Protein AF-A0A1Q7YLG3-F1 (afdb_monomer_lite)

Foldseek 3Di:
DVVLLVVLLVVLVVVLVVVVVVLVCQLVVLVPDDPPPPPVSVVVSHDDDDPVVNVVVVVVSVVVSNVVRVVVVVVVVPDDVVVVVVPD

Sequence (88 aa):
MAQFLFEAMAIALSGGLVGLVVAALIVFGVDAIPTEGNEAMQYILNPRLSWPIALICVGILIGVGLLAGILPARRAAAVDPVESLRYE

Secondary structure (DSSP, 8-state):
-HHHHHHHHHHHHHHHHHHHHHHHHHHHHHHTS--TT-HHHHHHS-----HHHHHHHHHHHHHHHHHHHHHHHHHHHTS-HHHHHH--

Radius of gyration: 21.51 Å; chains: 1; bounding box: 48×29×59 Å

Structure (mmCIF, N/CA/C/O backbone):
data_AF-A0A1Q7YLG3-F1
#
_entry.id   AF-A0A1Q7YLG3-F1
#
loop_
_atom_site.group_PDB
_atom_site.id
_atom_site.type_symbol
_atom_site.label_atom_id
_atom_site.label_alt_id
_atom_site.label_comp_id
_atom_site.label_asym_id
_atom_site.label_entity_id
_atom_site.label_seq_id
_atom_site.pdbx_PDB_ins_code
_atom_site.Cartn_x
_atom_site.Cartn_y
_atom_site.Cartn_z
_atom_site.occupancy
_atom_site.B_iso_or_equiv
_atom_site.auth_seq_id
_atom_site.auth_comp_id
_atom_site.auth_asym_id
_atom_site.auth_atom_id
_atom_site.pdbx_PDB_model_num
ATOM 1 N N . MET A 1 1 ? -16.128 0.404 15.375 1.00 73.06 1 MET A N 1
ATOM 2 C CA . MET A 1 1 ? -14.751 -0.098 15.136 1.00 73.06 1 MET A CA 1
ATOM 3 C C . MET A 1 1 ? -14.623 -0.811 13.795 1.00 73.06 1 MET A C 1
ATOM 5 O O . MET A 1 1 ? -13.940 -0.286 12.928 1.00 73.06 1 MET A O 1
ATOM 9 N N . ALA A 1 2 ? -15.282 -1.960 13.596 1.00 81.75 2 ALA A N 1
ATOM 10 C CA . ALA A 1 2 ? -15.096 -2.779 12.392 1.00 81.75 2 ALA A CA 1
ATOM 11 C C . ALA A 1 2 ? -15.481 -2.074 11.075 1.00 81.75 2 ALA A C 1
ATOM 13 O O . ALA A 1 2 ? -14.754 -2.203 10.100 1.00 81.75 2 ALA A O 1
ATOM 14 N N . GLN A 1 3 ? -16.562 -1.282 11.060 1.00 86.75 3 GLN A N 1
ATOM 15 C CA . GLN A 1 3 ? -17.007 -0.557 9.861 1.00 86.75 3 GLN A CA 1
ATOM 16 C C . GLN A 1 3 ? -15.952 0.430 9.335 1.00 86.75 3 GLN A C 1
ATOM 18 O O . GLN A 1 3 ? -15.556 0.333 8.182 1.00 86.75 3 GLN A O 1
ATOM 23 N N . PHE A 1 4 ? -15.436 1.317 10.193 1.00 83.44 4 PHE A N 1
ATOM 24 C CA . PHE A 1 4 ? -14.404 2.291 9.813 1.00 83.44 4 PHE A CA 1
ATOM 25 C C . PHE A 1 4 ? -13.096 1.628 9.373 1.00 83.44 4 PHE A C 1
ATOM 27 O O . PHE A 1 4 ? -12.438 2.095 8.448 1.00 83.44 4 PHE A O 1
ATOM 34 N N . LEU A 1 5 ? -12.721 0.520 10.020 1.00 86.69 5 LEU A N 1
ATOM 35 C CA . LEU A 1 5 ? -11.545 -0.245 9.618 1.00 86.69 5 LEU A CA 1
ATOM 36 C C . LEU A 1 5 ? -11.736 -0.871 8.231 1.00 86.69 5 LEU A C 1
ATOM 38 O O . LEU A 1 5 ? -10.827 -0.815 7.407 1.00 86.69 5 LEU A O 1
ATOM 42 N N . PHE A 1 6 ? -12.909 -1.451 7.974 1.00 88.75 6 PHE A N 1
ATOM 43 C CA . PHE A 1 6 ? -13.235 -2.048 6.683 1.00 88.75 6 PHE A CA 1
ATOM 44 C C . PHE A 1 6 ? -13.263 -1.000 5.568 1.00 88.75 6 PHE A C 1
ATOM 46 O O . PHE A 1 6 ? -12.685 -1.227 4.511 1.00 88.75 6 PHE A O 1
ATOM 53 N N . GLU A 1 7 ? -13.862 0.162 5.815 1.00 89.31 7 GLU A N 1
ATOM 54 C CA . GLU A 1 7 ? -13.895 1.276 4.865 1.00 89.31 7 GLU A CA 1
ATOM 55 C C . GLU A 1 7 ? -12.484 1.785 4.537 1.00 89.31 7 GLU A C 1
ATOM 57 O O . GLU A 1 7 ? -12.119 1.886 3.365 1.00 89.31 7 GLU A O 1
ATOM 62 N N . ALA A 1 8 ? -11.643 1.999 5.554 1.00 88.50 8 ALA A N 1
ATOM 63 C CA . ALA A 1 8 ? -10.249 2.395 5.357 1.00 88.50 8 ALA A CA 1
ATOM 64 C C . ALA A 1 8 ? -9.456 1.352 4.550 1.00 88.50 8 ALA A C 1
ATOM 66 O O . ALA A 1 8 ? -8.695 1.707 3.648 1.00 88.50 8 ALA A O 1
ATOM 67 N N . MET A 1 9 ? -9.657 0.060 4.831 1.00 89.06 9 MET A N 1
ATOM 68 C CA . MET A 1 9 ? -9.029 -1.028 4.076 1.00 89.06 9 MET A CA 1
ATOM 69 C C . MET A 1 9 ? -9.539 -1.094 2.633 1.00 89.06 9 MET A C 1
ATOM 71 O O . MET A 1 9 ? -8.738 -1.281 1.722 1.00 89.06 9 MET A O 1
ATOM 75 N N . ALA A 1 10 ? -10.839 -0.905 2.401 1.00 90.94 10 ALA A N 1
ATOM 76 C CA . ALA A 1 10 ? -11.427 -0.896 1.065 1.00 90.94 10 ALA A CA 1
ATOM 77 C C . ALA A 1 10 ? -10.887 0.270 0.218 1.00 90.94 10 ALA A C 1
ATOM 79 O O . ALA A 1 10 ? -10.530 0.076 -0.948 1.00 90.94 10 ALA A O 1
ATOM 80 N N . ILE A 1 11 ? -10.743 1.460 0.808 1.00 91.31 11 ILE A N 1
ATOM 81 C CA . ILE A 1 11 ? -10.138 2.627 0.146 1.00 91.31 11 ILE A CA 1
ATOM 82 C C . ILE A 1 11 ? -8.655 2.368 -0.152 1.00 91.31 11 ILE A C 1
ATOM 84 O O . ILE A 1 11 ? -8.198 2.603 -1.270 1.00 91.31 11 ILE A O 1
ATOM 88 N N . ALA A 1 12 ? -7.901 1.830 0.810 1.00 90.75 12 ALA A N 1
ATOM 89 C CA . ALA A 1 12 ? -6.492 1.506 0.607 1.00 90.75 12 ALA A CA 1
ATOM 90 C C . ALA A 1 12 ? -6.303 0.470 -0.518 1.00 90.75 12 ALA A C 1
ATOM 92 O O . ALA A 1 12 ? -5.517 0.690 -1.437 1.00 90.75 12 ALA A O 1
ATOM 93 N N . LEU A 1 13 ? -7.065 -0.628 -0.500 1.00 90.38 13 LEU A N 1
ATOM 94 C CA . LEU A 1 13 ? -6.993 -1.677 -1.522 1.00 90.38 13 LEU A CA 1
ATOM 95 C C . LEU A 1 13 ? -7.400 -1.174 -2.908 1.00 90.38 13 LEU A C 1
ATOM 97 O O . LEU A 1 13 ? -6.725 -1.489 -3.886 1.00 90.38 13 LEU A O 1
ATOM 101 N N . SER A 1 14 ? -8.467 -0.380 -3.005 1.00 93.19 14 SER A N 1
ATOM 102 C CA . SER A 1 14 ? -8.896 0.195 -4.286 1.00 93.19 14 SER A CA 1
ATOM 103 C C . SER A 1 14 ? -7.857 1.168 -4.848 1.00 93.19 14 SER A C 1
ATOM 105 O O . SER A 1 14 ? -7.498 1.053 -6.020 1.00 93.19 14 SER A O 1
ATOM 107 N N . GLY A 1 15 ? -7.281 2.043 -4.018 1.00 92.69 15 GLY A N 1
ATOM 108 C CA . GLY A 1 15 ? -6.167 2.906 -4.419 1.00 92.69 15 GLY A CA 1
ATOM 109 C C . GLY A 1 15 ? -4.926 2.118 -4.852 1.00 92.69 15 GLY A C 1
ATOM 110 O O . GLY A 1 15 ? -4.311 2.441 -5.868 1.00 92.69 15 GLY A O 1
ATOM 111 N N . GLY A 1 16 ? -4.589 1.044 -4.134 1.00 91.88 16 GLY A N 1
ATOM 112 C CA . GLY A 1 16 ? -3.481 0.154 -4.485 1.00 91.88 16 GLY A CA 1
ATOM 113 C C . GLY A 1 16 ? -3.685 -0.572 -5.814 1.00 91.88 16 GLY A C 1
ATOM 114 O O . GLY A 1 16 ? -2.759 -0.642 -6.622 1.00 91.88 16 GLY A O 1
ATOM 115 N N . LEU A 1 17 ? -4.902 -1.054 -6.076 1.00 92.81 17 LEU A N 1
ATOM 116 C CA . LEU A 1 17 ? -5.265 -1.684 -7.346 1.00 92.81 17 LEU A CA 1
ATOM 117 C C . LEU A 1 17 ? -5.146 -0.690 -8.509 1.00 92.81 17 LEU A C 1
ATOM 119 O O . LEU A 1 17 ? -4.543 -1.009 -9.532 1.00 92.81 17 LEU A O 1
ATOM 123 N N . VAL A 1 18 ? -5.668 0.529 -8.338 1.00 95.12 18 VAL A N 1
ATOM 124 C CA . VAL A 1 18 ? -5.544 1.597 -9.341 1.00 95.12 18 VAL A CA 1
ATOM 125 C C . VAL A 1 18 ? -4.072 1.934 -9.590 1.00 95.12 18 VAL A C 1
ATOM 127 O O . VAL A 1 18 ? -3.654 2.009 -10.743 1.00 95.12 18 VAL A O 1
ATOM 130 N N . GLY A 1 19 ? -3.262 2.059 -8.537 1.00 91.88 19 GLY A N 1
ATOM 131 C CA . GLY A 1 19 ? -1.821 2.290 -8.659 1.00 91.88 19 GLY A CA 1
ATOM 132 C C . GLY A 1 19 ? -1.095 1.181 -9.428 1.00 91.88 19 GLY A C 1
ATOM 133 O O . GLY A 1 19 ? -0.256 1.480 -10.276 1.00 91.88 19 GLY A O 1
ATOM 134 N N . LEU A 1 20 ? -1.451 -0.087 -9.191 1.00 91.06 20 LEU A N 1
ATOM 135 C CA . LEU A 1 20 ? -0.902 -1.233 -9.925 1.00 91.06 20 LEU A CA 1
ATOM 136 C C . LEU A 1 20 ? -1.247 -1.164 -11.419 1.00 91.06 20 LEU A C 1
ATOM 138 O O . LEU A 1 20 ? -0.372 -1.369 -12.259 1.00 91.06 20 LEU A O 1
ATOM 142 N N . VAL A 1 21 ? -2.503 -0.853 -11.750 1.00 93.56 21 VAL A N 1
ATOM 143 C CA . VAL A 1 21 ? -2.946 -0.696 -13.143 1.00 93.56 21 VAL A CA 1
ATOM 144 C C . VAL A 1 21 ? -2.182 0.438 -13.821 1.00 93.56 21 VAL A C 1
ATOM 146 O O . VAL A 1 21 ? -1.664 0.249 -14.919 1.00 93.56 21 VAL A O 1
ATOM 149 N N . VAL A 1 22 ? -2.046 1.590 -13.162 1.00 94.31 22 VAL A N 1
ATOM 150 C CA . VAL A 1 22 ? -1.279 2.726 -13.695 1.00 94.31 22 VAL A CA 1
ATOM 151 C C . VAL A 1 22 ? 0.189 2.349 -13.909 1.00 94.31 22 VAL A C 1
ATOM 153 O O . VAL A 1 22 ? 0.736 2.633 -14.971 1.00 94.31 22 VAL A O 1
ATOM 156 N N . ALA A 1 23 ? 0.820 1.663 -12.953 1.00 91.31 23 ALA A N 1
ATOM 157 C CA . ALA A 1 23 ? 2.197 1.196 -13.098 1.00 91.31 23 ALA A CA 1
ATOM 158 C C . ALA A 1 23 ? 2.355 0.241 -14.292 1.00 91.31 23 ALA A C 1
ATOM 160 O O . ALA A 1 23 ? 3.280 0.403 -15.085 1.00 91.31 23 ALA A O 1
ATOM 161 N N . ALA A 1 24 ? 1.429 -0.707 -14.463 1.00 90.69 24 ALA A N 1
ATOM 162 C CA . ALA A 1 24 ? 1.429 -1.619 -15.602 1.00 90.69 24 ALA A CA 1
ATOM 163 C C . ALA A 1 24 ? 1.266 -0.870 -16.934 1.00 90.69 24 ALA A C 1
ATOM 165 O O . ALA A 1 24 ? 2.006 -1.139 -17.876 1.00 90.69 24 ALA A O 1
ATOM 166 N N . LEU A 1 25 ? 0.353 0.104 -17.009 1.00 93.31 25 LEU A N 1
ATOM 167 C CA . LEU A 1 25 ? 0.164 0.929 -18.207 1.00 93.31 25 LEU A CA 1
ATOM 168 C C . LEU A 1 25 ? 1.421 1.726 -18.567 1.00 93.31 25 LEU A C 1
ATOM 170 O O . LEU A 1 25 ? 1.745 1.833 -19.746 1.00 93.31 25 LEU A O 1
ATOM 174 N N . ILE A 1 26 ? 2.144 2.252 -17.576 1.00 91.75 26 ILE A N 1
ATOM 175 C CA . ILE A 1 26 ? 3.417 2.945 -17.808 1.00 91.75 26 ILE A CA 1
ATOM 176 C C . ILE A 1 26 ? 4.461 1.971 -18.361 1.00 91.75 26 ILE A C 1
ATOM 178 O O . ILE A 1 26 ? 5.117 2.297 -19.345 1.00 91.75 26 ILE A O 1
ATOM 182 N N . VAL A 1 27 ? 4.591 0.776 -17.774 1.00 90.19 27 VAL A N 1
ATOM 183 C CA . VAL A 1 27 ? 5.526 -0.261 -18.249 1.00 90.19 27 VAL A CA 1
ATOM 184 C C . VAL A 1 27 ? 5.229 -0.624 -19.705 1.00 90.19 27 VAL A C 1
ATOM 186 O O . VAL A 1 27 ? 6.111 -0.506 -20.549 1.00 90.19 27 VAL A O 1
ATOM 189 N N . PHE A 1 28 ? 3.978 -0.971 -20.023 1.00 88.81 28 PHE A N 1
ATOM 190 C CA . PHE A 1 28 ? 3.576 -1.304 -21.392 1.00 88.81 28 PHE A CA 1
ATOM 191 C C . PHE A 1 28 ? 3.729 -0.129 -22.362 1.00 88.81 28 PHE A C 1
ATOM 193 O O . PHE A 1 28 ? 4.126 -0.325 -23.507 1.00 88.81 28 PHE A O 1
ATOM 200 N N . GLY A 1 29 ? 3.417 1.092 -21.920 1.00 90.00 29 GLY A N 1
ATOM 201 C CA . GLY A 1 29 ? 3.551 2.292 -22.742 1.00 90.00 29 GLY A CA 1
ATOM 202 C C . GLY A 1 29 ? 5.004 2.607 -23.090 1.00 90.00 29 GLY A C 1
ATOM 203 O O . GLY A 1 29 ? 5.280 3.049 -24.201 1.00 90.00 29 GLY A O 1
ATOM 204 N N . VAL A 1 30 ? 5.927 2.350 -22.164 1.00 87.06 30 VAL A N 1
ATOM 205 C CA . VAL A 1 30 ? 7.365 2.515 -22.393 1.00 87.06 30 VAL A CA 1
ATOM 206 C C . VAL A 1 30 ? 7.926 1.386 -23.260 1.00 87.06 30 VAL A C 1
ATOM 208 O O . VAL A 1 30 ? 8.681 1.676 -24.184 1.00 87.06 30 VAL A O 1
ATOM 211 N N . ASP A 1 31 ? 7.518 0.135 -23.032 1.00 84.94 31 ASP A N 1
ATOM 212 C CA . ASP A 1 31 ? 7.929 -1.012 -23.860 1.00 84.94 31 ASP A CA 1
ATOM 213 C C . ASP A 1 31 ? 7.455 -0.890 -25.319 1.00 84.94 31 ASP A C 1
ATOM 215 O O . ASP A 1 31 ? 8.090 -1.416 -26.231 1.00 84.94 31 ASP A O 1
ATOM 219 N N . ALA A 1 32 ? 6.356 -0.173 -25.566 1.00 84.25 32 ALA A N 1
ATOM 220 C CA . ALA A 1 32 ? 5.852 0.090 -26.912 1.00 84.25 32 ALA A CA 1
ATOM 221 C C . ALA A 1 32 ? 6.699 1.103 -27.710 1.00 84.25 32 ALA A C 1
ATOM 223 O O . ALA A 1 32 ? 6.459 1.286 -28.907 1.00 84.25 32 ALA A O 1
ATOM 224 N N . ILE A 1 33 ? 7.667 1.782 -27.081 1.00 83.50 33 ILE A N 1
ATOM 225 C CA . ILE A 1 33 ? 8.541 2.745 -27.757 1.00 83.50 33 ILE A CA 1
ATOM 226 C C . ILE A 1 33 ? 9.614 1.967 -28.540 1.00 83.50 33 ILE A C 1
ATOM 228 O O . ILE A 1 33 ? 10.409 1.248 -27.932 1.00 83.50 33 ILE A O 1
ATOM 232 N N . PRO A 1 34 ? 9.697 2.111 -29.877 1.00 76.00 34 PRO A N 1
ATOM 233 C CA . PRO A 1 34 ? 10.706 1.420 -30.668 1.00 76.00 34 PRO A CA 1
ATOM 234 C C . PRO A 1 34 ? 12.097 1.963 -30.324 1.00 76.00 34 PRO A C 1
ATOM 236 O O . PRO A 1 34 ? 12.412 3.128 -30.561 1.00 76.00 34 PRO A O 1
ATOM 239 N N . THR A 1 35 ? 12.936 1.103 -29.755 1.00 74.25 35 THR A N 1
ATOM 240 C CA . THR A 1 35 ? 14.317 1.413 -29.340 1.00 74.25 35 THR A CA 1
ATOM 241 C C . THR A 1 35 ? 15.363 0.732 -30.229 1.00 74.25 35 THR A C 1
ATOM 243 O O . THR A 1 35 ? 16.548 0.683 -29.893 1.00 74.25 35 THR A O 1
ATOM 246 N N . GLU A 1 36 ? 14.942 0.186 -31.372 1.00 67.31 36 GLU A N 1
ATOM 247 C CA . GLU A 1 36 ? 15.817 -0.525 -32.302 1.00 67.31 36 GLU A CA 1
ATOM 248 C C . GLU A 1 36 ? 16.900 0.415 -32.863 1.00 67.31 36 GLU A C 1
ATOM 250 O O . GLU A 1 36 ? 16.606 1.445 -33.465 1.00 67.31 36 GLU A O 1
ATOM 255 N N . GLY A 1 37 ? 18.172 0.068 -32.630 1.00 67.25 37 GLY A N 1
ATOM 256 C CA . GLY A 1 37 ? 19.339 0.797 -33.145 1.00 67.25 37 GLY A CA 1
ATOM 257 C C . GLY A 1 37 ? 20.055 1.723 -32.153 1.00 67.25 37 GLY A C 1
ATOM 258 O O . GLY A 1 37 ? 21.091 2.280 -32.512 1.00 67.25 37 GLY A O 1
ATOM 259 N N . ASN A 1 38 ? 19.571 1.878 -30.913 1.00 72.75 38 ASN A N 1
ATOM 260 C CA . ASN A 1 38 ? 20.247 2.682 -29.888 1.00 72.75 38 ASN A CA 1
ATOM 261 C C . ASN A 1 38 ? 20.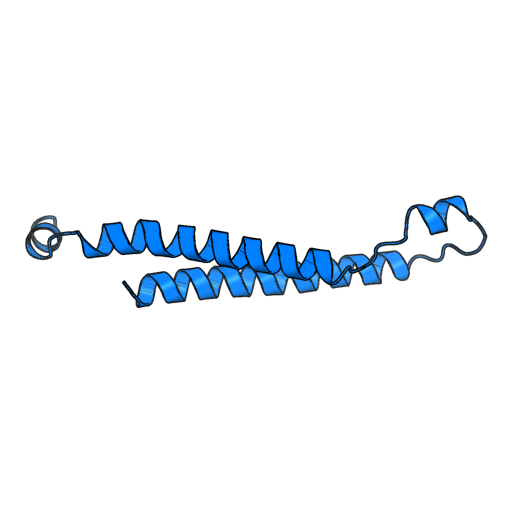325 1.939 -28.542 1.00 72.75 38 ASN A C 1
ATOM 263 O O . ASN A 1 38 ? 19.391 1.979 -27.739 1.00 72.75 38 ASN A O 1
ATOM 267 N N . GLU A 1 39 ? 21.464 1.289 -28.278 1.00 73.50 39 GLU A N 1
ATOM 268 C CA . GLU A 1 39 ? 21.703 0.515 -27.047 1.00 73.50 39 GLU A CA 1
ATOM 269 C C . GLU A 1 39 ? 21.566 1.362 -25.771 1.00 73.50 39 GLU A C 1
ATOM 271 O O . GLU A 1 39 ? 21.079 0.877 -24.748 1.00 73.50 39 GLU A O 1
ATOM 276 N N . ALA A 1 40 ? 21.912 2.654 -25.833 1.00 75.44 40 ALA A N 1
ATOM 277 C CA . ALA A 1 40 ? 21.739 3.559 -24.699 1.00 75.44 40 ALA A CA 1
ATOM 278 C C . ALA A 1 40 ? 20.253 3.763 -24.358 1.00 75.44 40 ALA A C 1
ATOM 280 O O . ALA A 1 40 ? 19.892 3.849 -23.185 1.00 75.44 40 ALA A O 1
ATOM 281 N N . MET A 1 41 ? 19.376 3.790 -25.367 1.00 72.56 41 MET A N 1
ATOM 282 C CA . MET A 1 41 ? 17.934 3.935 -25.161 1.00 72.56 41 MET A CA 1
ATOM 283 C C . MET A 1 41 ? 17.320 2.656 -24.579 1.00 72.56 41 MET A C 1
ATOM 285 O O . MET A 1 41 ? 16.506 2.739 -23.664 1.00 72.56 41 MET A O 1
ATOM 289 N N . GLN A 1 42 ? 17.759 1.480 -25.039 1.00 72.25 42 GLN A N 1
ATOM 290 C CA . GLN A 1 42 ? 17.308 0.186 -24.504 1.00 72.25 42 GLN A CA 1
ATOM 291 C C . GLN A 1 42 ? 17.664 -0.014 -23.028 1.00 72.25 42 GLN A C 1
ATOM 293 O O . GLN A 1 42 ? 16.918 -0.664 -22.297 1.00 72.25 42 GLN A O 1
ATOM 298 N N . TYR A 1 43 ? 18.793 0.541 -22.579 1.00 75.38 43 TYR A N 1
ATOM 299 C CA . TYR A 1 43 ? 19.198 0.467 -21.177 1.00 75.38 43 TYR A CA 1
ATOM 300 C C . TYR A 1 43 ? 18.379 1.405 -20.275 1.00 75.38 43 TYR A C 1
ATOM 302 O O . TYR A 1 43 ? 18.042 1.044 -19.149 1.00 75.38 43 TYR A O 1
ATOM 310 N N . ILE A 1 44 ? 18.045 2.605 -20.761 1.00 76.94 44 ILE A N 1
ATOM 311 C CA . ILE A 1 44 ? 17.326 3.624 -19.978 1.00 76.94 44 ILE A CA 1
ATOM 312 C C . ILE A 1 44 ? 15.813 3.340 -19.937 1.00 76.94 44 ILE A C 1
ATOM 314 O O . ILE A 1 44 ? 15.184 3.525 -18.896 1.00 76.94 44 ILE A O 1
ATOM 318 N N . LEU A 1 45 ? 15.225 2.860 -21.036 1.00 76.19 45 LEU A N 1
ATOM 319 C CA . LEU A 1 45 ? 13.795 2.543 -21.167 1.00 76.19 45 LEU A CA 1
ATOM 320 C C . LEU A 1 45 ? 13.527 1.041 -20.951 1.00 76.19 45 LEU A C 1
ATOM 322 O O . LEU A 1 45 ? 12.946 0.373 -21.797 1.00 76.19 45 LEU A O 1
ATOM 326 N N . ASN A 1 46 ? 13.952 0.489 -19.810 1.00 78.62 46 ASN A N 1
ATOM 327 C CA . ASN A 1 46 ? 13.662 -0.908 -19.449 1.00 78.62 46 ASN A CA 1
ATOM 328 C C . ASN A 1 46 ? 12.915 -1.011 -18.107 1.00 78.62 46 ASN A C 1
ATOM 330 O O . ASN A 1 46 ? 13.487 -1.447 -17.100 1.00 78.62 46 ASN A O 1
ATOM 334 N N . PRO A 1 47 ? 11.652 -0.561 -18.036 1.00 82.44 47 PRO A N 1
ATOM 335 C CA . PRO A 1 47 ? 10.877 -0.667 -16.812 1.00 82.44 47 PRO A CA 1
ATOM 336 C C . PRO A 1 47 ? 10.525 -2.136 -16.551 1.00 82.44 47 PRO A C 1
ATOM 338 O O . PRO A 1 47 ? 9.856 -2.789 -17.344 1.00 82.44 47 PRO A O 1
ATOM 341 N N . ARG A 1 48 ? 10.962 -2.677 -15.409 1.00 81.88 48 ARG A N 1
ATOM 342 C CA . ARG A 1 48 ? 10.676 -4.066 -15.020 1.00 81.88 48 ARG A CA 1
ATOM 343 C C . ARG A 1 48 ? 9.776 -4.122 -13.803 1.00 81.88 48 ARG A C 1
ATOM 345 O O . ARG A 1 48 ? 10.064 -3.509 -12.774 1.00 81.88 48 ARG A O 1
ATOM 352 N N . LEU A 1 49 ? 8.731 -4.939 -13.888 1.00 82.88 49 LEU A N 1
ATOM 353 C CA . LEU A 1 49 ? 7.899 -5.259 -12.738 1.00 82.88 49 LEU A CA 1
ATOM 354 C C . LEU A 1 49 ? 8.581 -6.350 -11.902 1.00 82.88 49 LEU A C 1
ATOM 356 O O . LEU A 1 49 ? 8.694 -7.503 -12.313 1.00 82.88 49 LEU A O 1
ATOM 360 N N . SER A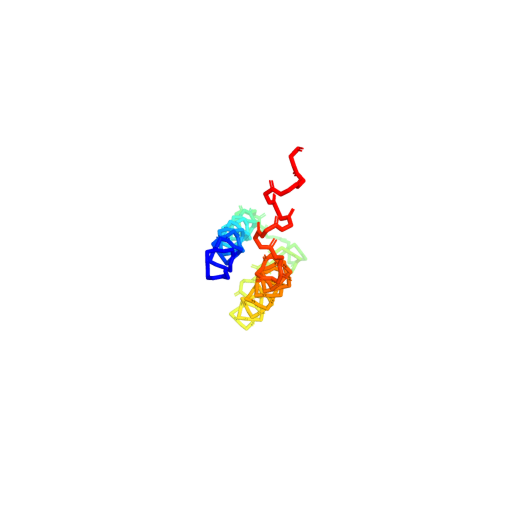 1 50 ? 9.070 -5.970 -10.724 1.00 88.88 50 SER A N 1
ATOM 361 C CA . SER A 1 50 ? 9.767 -6.873 -9.806 1.00 88.88 50 SER A CA 1
ATOM 362 C C . SER A 1 50 ? 8.816 -7.382 -8.723 1.00 88.88 50 SER A C 1
ATOM 364 O O . SER A 1 50 ? 8.315 -6.602 -7.912 1.00 88.88 50 SER A O 1
ATOM 366 N N . TRP A 1 51 ? 8.597 -8.699 -8.676 1.00 88.00 51 TRP A N 1
ATOM 367 C CA . TRP A 1 51 ? 7.757 -9.355 -7.663 1.00 88.00 51 TRP A CA 1
ATOM 368 C C . TRP A 1 51 ? 8.167 -9.054 -6.209 1.00 88.00 51 TRP A C 1
ATOM 370 O O . TRP A 1 51 ? 7.283 -8.751 -5.406 1.00 88.00 51 TRP A O 1
ATOM 380 N N . PRO A 1 52 ? 9.467 -9.063 -5.843 1.00 93.44 52 PRO A N 1
ATOM 381 C CA . PRO A 1 52 ? 9.903 -8.642 -4.512 1.00 93.44 52 PRO A CA 1
ATOM 382 C C . PRO A 1 52 ? 9.462 -7.221 -4.144 1.00 93.44 52 PRO A C 1
ATOM 384 O O . PRO A 1 52 ? 8.985 -6.990 -3.035 1.00 93.44 52 PRO A O 1
ATOM 387 N N . ILE A 1 53 ? 9.576 -6.274 -5.081 1.00 90.62 53 ILE A N 1
ATOM 388 C CA . ILE A 1 53 ? 9.177 -4.878 -4.857 1.00 90.62 53 ILE A CA 1
ATOM 389 C C . ILE A 1 53 ? 7.657 -4.790 -4.710 1.00 90.62 53 ILE A C 1
ATOM 391 O O . ILE A 1 53 ? 7.172 -4.133 -3.793 1.00 90.62 53 ILE A O 1
ATOM 395 N N . ALA A 1 54 ? 6.906 -5.509 -5.548 1.00 88.75 54 ALA A N 1
ATOM 396 C CA . ALA A 1 54 ? 5.451 -5.564 -5.455 1.00 88.75 54 ALA A CA 1
ATOM 397 C C . ALA A 1 54 ? 4.981 -6.066 -4.077 1.00 88.75 54 ALA A C 1
ATOM 399 O O . ALA A 1 54 ? 4.099 -5.456 -3.475 1.00 88.75 54 ALA A O 1
ATOM 400 N N . LEU A 1 55 ? 5.604 -7.118 -3.533 1.00 91.56 55 LEU A N 1
ATOM 401 C CA . LEU A 1 55 ? 5.282 -7.635 -2.196 1.00 91.56 55 LEU A CA 1
ATOM 402 C C . LEU A 1 55 ? 5.590 -6.625 -1.084 1.00 91.56 55 LEU A C 1
ATOM 404 O O . LEU A 1 55 ? 4.783 -6.464 -0.167 1.00 91.56 55 LEU A O 1
ATOM 408 N N . ILE A 1 56 ? 6.716 -5.910 -1.175 1.00 94.19 56 ILE A N 1
ATOM 409 C CA . ILE A 1 56 ? 7.056 -4.838 -0.227 1.00 94.19 56 ILE A CA 1
ATOM 410 C C . ILE A 1 56 ? 6.012 -3.719 -0.297 1.00 94.19 56 ILE A C 1
ATOM 412 O O . ILE A 1 56 ? 5.509 -3.287 0.740 1.00 94.19 56 ILE A O 1
ATOM 416 N N . CYS A 1 57 ? 5.638 -3.284 -1.503 1.00 91.50 57 CYS A N 1
ATOM 417 C CA . CYS A 1 57 ? 4.604 -2.271 -1.697 1.00 91.50 57 CYS A CA 1
ATOM 418 C C . CYS A 1 57 ? 3.266 -2.706 -1.092 1.00 91.50 57 CYS A C 1
ATOM 420 O O . CYS A 1 57 ? 2.657 -1.913 -0.382 1.00 91.50 57 CYS A O 1
ATOM 422 N N . VAL A 1 58 ? 2.840 -3.958 -1.298 1.00 91.12 58 VAL A N 1
ATOM 423 C CA . VAL A 1 58 ? 1.626 -4.516 -0.673 1.00 91.12 58 VAL A CA 1
ATOM 424 C C . VAL A 1 58 ? 1.729 -4.493 0.853 1.00 91.12 58 VAL A C 1
ATOM 426 O O . VAL A 1 58 ? 0.780 -4.080 1.519 1.00 91.12 58 VAL A O 1
ATOM 429 N N . GLY A 1 59 ? 2.879 -4.870 1.418 1.00 93.75 59 GLY A N 1
ATOM 430 C CA . GLY A 1 59 ? 3.115 -4.804 2.862 1.00 93.75 59 GLY A CA 1
ATOM 431 C C . GLY A 1 59 ? 2.986 -3.384 3.419 1.00 93.75 59 GLY A C 1
ATOM 432 O O . GLY A 1 59 ? 2.306 -3.172 4.425 1.00 93.75 59 GLY A O 1
ATOM 433 N N . ILE A 1 60 ? 3.569 -2.398 2.731 1.00 93.75 60 ILE A N 1
ATOM 434 C CA . ILE A 1 60 ? 3.430 -0.977 3.082 1.00 93.75 60 ILE A CA 1
ATOM 435 C C . ILE A 1 60 ? 1.962 -0.548 2.993 1.00 93.75 60 ILE A C 1
ATOM 437 O O . ILE A 1 60 ? 1.466 0.112 3.902 1.00 93.75 60 ILE A O 1
ATOM 441 N N . LEU A 1 61 ? 1.251 -0.953 1.941 1.00 93.00 61 LEU A N 1
ATOM 442 C CA . LEU A 1 61 ? -0.152 -0.603 1.712 1.00 93.00 61 LEU A CA 1
ATOM 443 C C . LEU A 1 61 ? -1.063 -1.116 2.830 1.00 93.00 61 LEU A C 1
ATOM 445 O O . LEU A 1 61 ? -1.887 -0.365 3.354 1.00 93.00 61 LEU A O 1
ATOM 449 N N . ILE A 1 62 ? -0.867 -2.370 3.240 1.00 90.88 62 ILE A N 1
ATOM 450 C CA . ILE A 1 62 ? -1.572 -2.966 4.378 1.00 90.88 62 ILE A CA 1
ATOM 451 C C . ILE A 1 62 ? -1.230 -2.202 5.661 1.00 90.88 62 ILE A C 1
ATOM 453 O O . ILE A 1 62 ? -2.136 -1.829 6.404 1.00 90.88 62 ILE A O 1
ATOM 457 N N . GLY A 1 63 ? 0.053 -1.922 5.908 1.00 93.62 63 GLY A N 1
ATOM 458 C CA . GLY A 1 63 ? 0.495 -1.184 7.091 1.00 93.62 63 GLY A CA 1
ATOM 459 C C . GLY A 1 63 ? -0.134 0.207 7.188 1.00 93.62 63 GLY A C 1
ATOM 460 O O . GLY A 1 63 ? -0.720 0.554 8.214 1.00 93.62 63 GLY A O 1
ATOM 461 N N . VAL A 1 64 ? -0.078 0.983 6.106 1.00 91.31 64 VAL A N 1
ATOM 462 C CA . VAL A 1 64 ? -0.670 2.326 6.036 1.00 91.31 64 VAL A CA 1
ATOM 463 C C . VAL A 1 64 ? -2.190 2.262 6.177 1.00 91.31 64 VAL A C 1
ATOM 465 O O . VAL A 1 64 ? -2.746 3.017 6.972 1.00 91.31 64 VAL A O 1
ATOM 468 N N . GLY A 1 65 ? -2.865 1.344 5.478 1.00 89.25 65 GLY A N 1
ATOM 469 C CA . GLY A 1 65 ? -4.319 1.187 5.563 1.00 89.25 65 GLY A CA 1
ATOM 470 C C . GLY A 1 65 ? -4.796 0.808 6.968 1.00 89.25 65 GLY A C 1
ATOM 471 O O . GLY A 1 65 ? -5.770 1.372 7.467 1.00 89.25 65 GLY A O 1
ATOM 472 N N . LEU A 1 66 ? -4.078 -0.087 7.651 1.00 90.56 66 LEU A N 1
ATOM 473 C CA . LEU A 1 66 ? -4.376 -0.458 9.036 1.00 90.56 66 LEU A CA 1
ATOM 474 C C . LEU A 1 66 ? -4.148 0.707 10.002 1.00 90.56 66 LEU A C 1
ATOM 476 O O . LEU A 1 66 ? -5.006 0.968 10.843 1.00 90.56 66 LEU A O 1
ATOM 480 N N . LEU A 1 67 ? -3.031 1.431 9.889 1.00 90.25 67 LEU A N 1
ATOM 481 C CA . LEU A 1 67 ? -2.753 2.591 10.745 1.00 90.25 67 LEU A CA 1
ATOM 482 C C . LEU A 1 67 ? -3.795 3.697 10.543 1.00 90.25 67 LEU A C 1
ATOM 484 O O . LEU A 1 67 ? -4.344 4.215 11.521 1.00 90.25 67 LEU A O 1
ATOM 488 N N . ALA A 1 68 ? -4.106 4.008 9.284 1.00 86.44 68 ALA A N 1
ATOM 489 C CA . ALA A 1 68 ? -5.104 5.002 8.915 1.00 86.44 68 ALA A CA 1
ATOM 490 C C . ALA A 1 68 ? -6.525 4.602 9.336 1.00 86.44 68 ALA A C 1
ATOM 492 O O . ALA A 1 68 ? -7.312 5.483 9.649 1.00 86.44 68 ALA A O 1
ATOM 493 N N . GLY A 1 69 ? -6.859 3.308 9.393 1.00 87.19 69 GLY A N 1
ATOM 494 C CA . GLY A 1 69 ? -8.167 2.832 9.858 1.00 87.19 69 GLY A CA 1
ATOM 495 C C . GLY A 1 69 ? -8.283 2.716 11.380 1.00 87.19 69 GLY A C 1
ATOM 496 O O . GLY A 1 69 ? -9.277 3.141 11.969 1.00 87.19 69 GLY A O 1
ATOM 497 N N . ILE A 1 70 ? -7.268 2.165 12.052 1.00 89.56 70 ILE A N 1
ATOM 498 C CA . ILE A 1 70 ? -7.315 1.866 13.492 1.00 89.56 70 ILE A CA 1
ATOM 499 C C . ILE A 1 70 ? -7.262 3.143 14.335 1.00 89.56 70 ILE A C 1
ATOM 501 O O . ILE A 1 70 ? -8.021 3.261 15.299 1.00 89.56 70 ILE A O 1
ATOM 505 N N . LEU A 1 71 ? -6.387 4.098 14.007 1.00 86.62 71 LEU A N 1
ATOM 506 C CA . LEU A 1 71 ? -6.232 5.328 14.793 1.00 86.62 71 LEU A CA 1
ATOM 507 C C . LEU A 1 71 ? -7.540 6.142 14.913 1.00 86.62 71 LEU A C 1
ATOM 509 O O . LEU A 1 71 ? -7.927 6.446 16.047 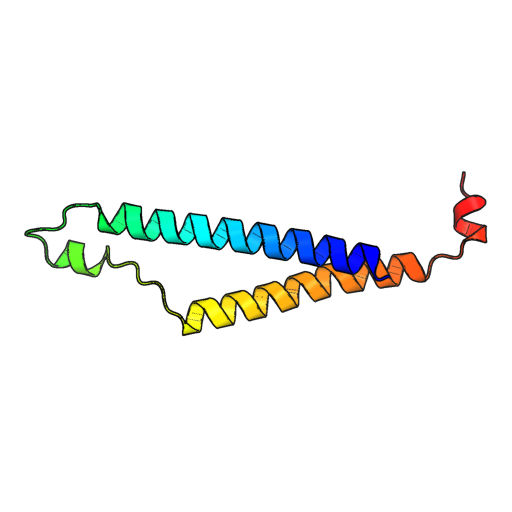1.00 86.62 71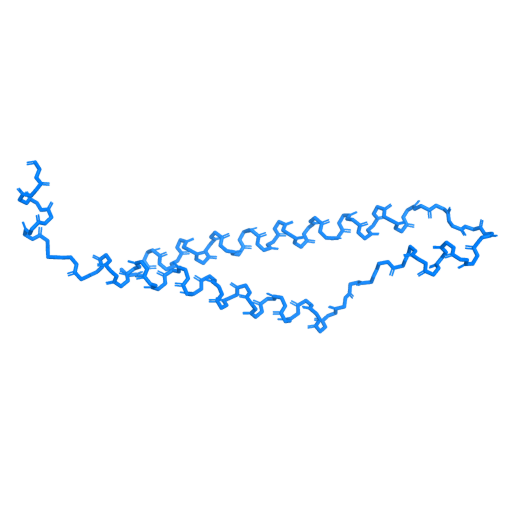 LEU A O 1
ATOM 513 N N . PRO A 1 72 ? -8.264 6.468 13.824 1.00 82.56 72 PRO A N 1
ATOM 514 C CA . PRO A 1 72 ? -9.542 7.168 13.926 1.00 82.56 72 PRO A CA 1
ATOM 515 C C . PRO A 1 72 ? -10.652 6.273 14.477 1.00 82.56 72 PRO A C 1
ATOM 517 O O . PRO A 1 72 ? -11.437 6.743 15.298 1.00 82.56 72 PRO A O 1
ATOM 520 N N . ALA A 1 73 ? -10.700 4.983 14.116 1.00 86.44 73 ALA A N 1
ATOM 521 C CA . ALA A 1 73 ? -11.735 4.082 14.621 1.00 86.44 73 ALA A CA 1
ATOM 522 C C . ALA A 1 73 ? -11.695 3.972 16.152 1.00 86.44 73 ALA A C 1
ATOM 524 O O . ALA A 1 73 ? -12.746 3.996 16.795 1.00 86.44 73 ALA A O 1
ATOM 525 N N . ARG A 1 74 ? -10.490 3.903 16.741 1.00 84.00 74 ARG A N 1
ATOM 526 C CA . ARG A 1 74 ? -10.310 3.883 18.201 1.00 84.00 74 ARG A CA 1
ATOM 527 C C . ARG A 1 74 ? -10.783 5.173 18.855 1.00 84.00 74 ARG A C 1
ATOM 529 O O . ARG A 1 74 ? -11.409 5.101 19.905 1.00 84.00 74 ARG A O 1
ATOM 536 N N . ARG A 1 75 ? -10.510 6.328 18.238 1.00 83.62 75 ARG A N 1
ATOM 537 C CA . ARG A 1 75 ? -11.008 7.623 18.726 1.00 83.62 75 ARG A CA 1
ATOM 538 C C . ARG A 1 75 ? -12.534 7.674 18.694 1.00 83.62 75 ARG A C 1
ATOM 540 O O . ARG A 1 75 ? -13.131 8.015 19.702 1.00 83.62 75 ARG A O 1
ATOM 547 N N . ALA A 1 76 ? -13.156 7.263 17.589 1.00 84.19 76 ALA A N 1
ATOM 548 C CA . ALA A 1 76 ? -14.612 7.266 17.443 1.00 84.19 76 ALA A CA 1
ATOM 549 C C . ALA A 1 76 ? -15.313 6.321 18.435 1.00 84.19 76 ALA A C 1
ATOM 551 O O . ALA A 1 76 ? -16.363 6.650 18.969 1.00 84.19 76 ALA A O 1
ATOM 552 N N . ALA A 1 77 ? -14.722 5.157 18.716 1.00 84.00 77 ALA A N 1
ATOM 553 C CA . ALA A 1 77 ? -15.286 4.194 19.662 1.00 84.00 77 ALA A CA 1
ATOM 554 C C . ALA A 1 77 ? -15.164 4.613 21.137 1.00 84.00 77 ALA A C 1
ATOM 556 O O . ALA A 1 77 ? -15.815 4.009 21.983 1.00 84.00 77 ALA A O 1
ATOM 557 N N . ALA A 1 78 ? -14.313 5.595 21.443 1.00 83.38 78 ALA A N 1
ATOM 558 C CA . ALA A 1 78 ? -14.106 6.109 22.794 1.00 83.38 78 ALA A CA 1
ATOM 559 C C . ALA A 1 78 ? -14.997 7.319 23.128 1.00 83.38 78 ALA A C 1
ATOM 561 O O . ALA A 1 78 ? -14.947 7.801 24.256 1.00 83.38 78 ALA A O 1
ATOM 562 N N . VAL A 1 79 ? -15.780 7.825 22.168 1.00 83.50 79 VAL A N 1
ATOM 563 C CA . VAL A 1 79 ? -16.712 8.939 22.394 1.00 83.50 79 VAL A CA 1
ATOM 564 C C . VAL A 1 79 ? -17.919 8.437 23.185 1.00 83.50 79 VAL A C 1
ATOM 566 O O . VAL A 1 79 ? -18.531 7.437 22.807 1.00 83.50 79 VAL A O 1
ATOM 569 N N . ASP A 1 80 ? -18.261 9.132 24.273 1.00 83.44 80 ASP A N 1
ATOM 570 C CA . ASP A 1 80 ? -19.438 8.809 25.079 1.00 83.44 80 ASP A CA 1
ATOM 571 C C . ASP A 1 80 ? -20.720 9.142 24.287 1.00 83.44 80 ASP A C 1
ATOM 573 O O . ASP A 1 80 ? -20.906 10.294 23.873 1.00 83.44 80 ASP A O 1
ATOM 577 N N . PRO A 1 81 ? -21.619 8.167 24.054 1.00 76.44 81 PRO A N 1
ATOM 578 C CA . PRO A 1 81 ? -22.849 8.393 23.304 1.00 76.44 81 PRO A CA 1
ATOM 579 C C . PRO A 1 81 ? -23.736 9.478 23.929 1.00 76.44 81 PRO A C 1
ATOM 581 O O . PRO A 1 81 ? -24.396 10.214 23.193 1.00 76.44 81 PRO A O 1
ATOM 584 N N . VAL A 1 82 ? -23.721 9.631 25.258 1.00 79.50 82 VAL A N 1
ATOM 585 C CA . VAL A 1 82 ? -24.499 10.673 25.946 1.00 79.50 82 VAL A CA 1
ATOM 586 C C . VAL A 1 82 ? -23.957 12.061 25.616 1.00 79.50 82 VAL A C 1
ATOM 588 O O . VAL A 1 82 ? -24.733 12.986 25.392 1.00 79.50 82 VAL A O 1
ATOM 591 N N . GLU A 1 83 ? -22.636 12.214 25.538 1.00 78.06 83 GLU A N 1
ATOM 592 C CA . GLU A 1 83 ? -22.006 13.482 25.168 1.00 78.06 83 GLU A CA 1
ATOM 593 C C . GLU A 1 83 ? -22.220 13.795 23.680 1.00 78.06 83 GLU A C 1
ATOM 595 O O . GLU A 1 83 ? -22.512 14.938 23.335 1.00 78.06 83 GLU A O 1
ATOM 600 N N . SER A 1 84 ? -22.211 12.775 22.813 1.00 78.88 84 SER A N 1
ATOM 601 C CA . SER A 1 84 ? -22.477 12.937 21.375 1.00 78.88 84 SER A CA 1
ATOM 602 C C . SER A 1 84 ? -23.904 13.387 21.031 1.00 78.88 84 SER A C 1
ATOM 604 O O . SER A 1 84 ? -24.092 14.044 20.017 1.00 78.88 84 SER A O 1
ATOM 606 N N . LEU A 1 85 ? -24.892 13.061 21.875 1.00 76.62 85 LEU A N 1
ATOM 607 C CA . LEU A 1 85 ? -26.300 13.463 21.716 1.00 76.62 85 LEU A CA 1
ATOM 608 C C . LEU A 1 85 ? -26.645 14.759 22.465 1.00 76.62 85 LEU A C 1
ATOM 610 O O . LEU A 1 85 ? -27.704 15.336 22.239 1.00 76.62 85 LEU A O 1
ATOM 614 N N . ARG A 1 86 ? -25.793 15.193 23.406 1.00 78.19 86 ARG A N 1
ATOM 615 C CA . ARG A 1 86 ? -25.990 16.431 24.180 1.00 78.19 86 ARG A CA 1
ATOM 616 C C . ARG A 1 86 ? -25.428 17.659 23.464 1.00 78.19 86 ARG A C 1
ATOM 618 O O . ARG A 1 86 ? -25.883 18.766 23.734 1.00 78.19 86 ARG A O 1
ATOM 625 N N . TYR A 1 87 ? -24.427 17.463 22.608 1.00 62.00 87 TYR A N 1
ATOM 626 C CA . TYR A 1 87 ? -23.923 18.475 21.684 1.00 62.00 87 TYR A C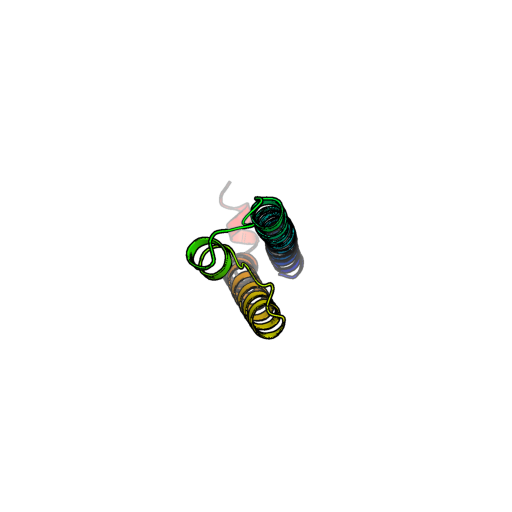A 1
ATOM 627 C C . TYR A 1 87 ? -24.670 18.367 20.354 1.00 62.00 87 TYR A C 1
ATOM 629 O O . TYR A 1 87 ? -24.121 17.917 19.352 1.00 62.00 87 TYR A O 1
ATOM 637 N N . GLU A 1 88 ? -25.929 18.784 20.382 1.00 54.44 8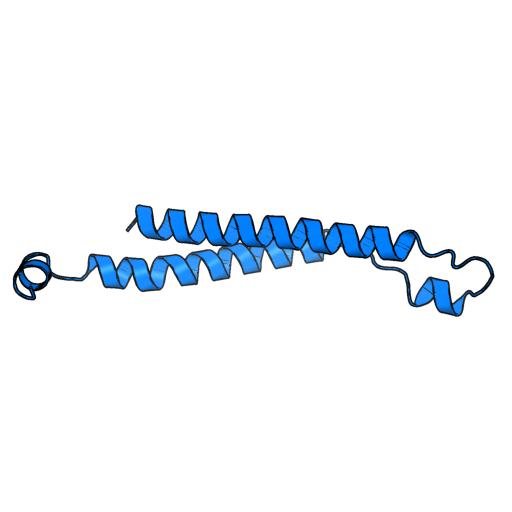8 GLU A N 1
ATOM 638 C CA . GLU A 1 88 ? -26.659 19.238 19.199 1.00 54.44 88 GLU A CA 1
ATOM 639 C C . GLU A 1 88 ? -26.978 20.728 19.369 1.00 54.44 88 GLU A C 1
ATOM 641 O O . GLU A 1 88 ? -27.211 21.151 20.530 1.00 54.44 88 GLU A O 1
#

pLDDT: mean 85.02, std 7.99, range [54.44, 95.12]